Protein AF-A0A9E4B1H8-F1 (afdb_monomer_lite)

Foldseek 3Di:
DPPDPVVVVVVVVVVVVVVQVVLLVVLLVVQVVLCCVLANDDDPVVNVVSVVPPH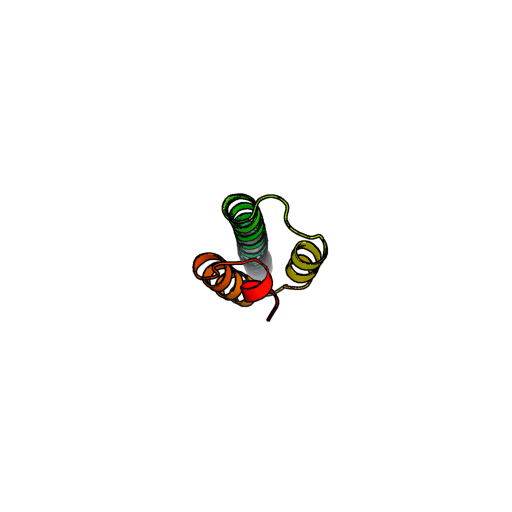NVVSVVLSVQSVPDNYPVSSVD

Secondary structure (DSSP, 8-state):
-PPPHHHHHHHHHHHHHHHHHHHHHHHHHHHHHHHHHHHSSPPHHHHHHHHH--SHHHHHHHHHHHHH-SSSHHHH-

Sequence (77 aa):
MQESPFYQRVMQRGIEQGIEQGATRATREAVLKLLQHRFGEVPESITNHMTELHHISQLEAFFEKVMNAETLDDIQQ

Structure (mmCIF, N/CA/C/O backbone):
data_AF-A0A9E4B1H8-F1
#
_entry.id   AF-A0A9E4B1H8-F1
#
loop_
_atom_site.group_PDB
_atom_site.id
_atom_site.type_symbol
_atom_site.label_atom_id
_atom_site.label_alt_id
_atom_site.label_comp_id
_atom_site.label_asym_id
_atom_site.label_entity_id
_atom_site.label_seq_id
_atom_site.pdbx_PDB_ins_code
_atom_site.Cartn_x
_atom_site.Cartn_y
_atom_site.Cartn_z
_atom_site.occupancy
_atom_site.B_iso_or_equiv
_atom_site.auth_seq_id
_atom_site.auth_comp_id
_atom_site.auth_asym_id
_atom_site.auth_atom_id
_atom_site.pdbx_PDB_model_num
ATOM 1 N N . MET A 1 1 ? 17.546 4.560 -39.190 1.00 57.03 1 MET A N 1
ATOM 2 C CA . MET A 1 1 ? 17.918 4.742 -37.773 1.00 57.03 1 MET A CA 1
ATOM 3 C C . MET A 1 1 ? 17.429 3.513 -37.024 1.00 57.03 1 MET A C 1
ATOM 5 O O . MET A 1 1 ? 16.233 3.399 -36.820 1.00 57.03 1 MET A O 1
ATOM 9 N N . GLN A 1 2 ? 18.300 2.540 -36.745 1.00 68.56 2 GLN A N 1
ATOM 10 C CA . GLN A 1 2 ? 17.962 1.484 -35.782 1.00 68.56 2 GLN A CA 1
ATOM 11 C C . GLN A 1 2 ? 18.161 2.072 -34.387 1.00 68.56 2 GLN A C 1
ATOM 13 O O . GLN A 1 2 ? 19.160 2.757 -34.159 1.00 68.56 2 GLN A O 1
ATOM 18 N N . GLU A 1 3 ? 17.210 1.858 -33.481 1.00 74.38 3 GLU A N 1
ATOM 19 C CA . GLU A 1 3 ? 17.381 2.280 -32.094 1.00 74.38 3 GLU A CA 1
ATOM 20 C C . GLU A 1 3 ? 18.597 1.574 -31.495 1.00 74.38 3 GLU A C 1
ATOM 22 O O . GLU A 1 3 ? 18.734 0.354 -31.602 1.00 74.38 3 GLU A O 1
ATOM 27 N N . SER A 1 4 ? 19.514 2.343 -30.903 1.00 89.81 4 SER A N 1
ATOM 28 C CA . SER A 1 4 ? 20.694 1.753 -30.272 1.00 89.81 4 SER A CA 1
ATOM 29 C C . SER A 1 4 ? 20.254 0.855 -29.103 1.00 89.81 4 SER A C 1
ATOM 31 O O . SER A 1 4 ? 19.334 1.230 -28.370 1.00 89.81 4 SER A O 1
ATOM 33 N N . PRO A 1 5 ? 20.919 -0.295 -28.867 1.00 90.56 5 PRO A N 1
ATOM 34 C CA . PRO A 1 5 ? 20.605 -1.203 -27.757 1.00 90.56 5 PRO A CA 1
ATOM 35 C C . PRO A 1 5 ? 20.538 -0.522 -26.380 1.00 90.56 5 PRO A C 1
ATOM 37 O O . PRO A 1 5 ? 19.859 -0.996 -25.470 1.00 90.56 5 PRO A O 1
ATOM 40 N N . PHE A 1 6 ? 21.230 0.610 -26.216 1.00 93.19 6 PHE A N 1
ATOM 41 C CA . PHE A 1 6 ? 21.144 1.436 -25.015 1.00 93.19 6 PHE A CA 1
ATOM 42 C C . PHE A 1 6 ? 19.742 2.031 -24.808 1.00 93.19 6 PHE A C 1
ATOM 44 O O . PHE A 1 6 ? 19.215 1.961 -23.699 1.00 93.19 6 PHE A O 1
ATOM 51 N N . TYR A 1 7 ? 19.119 2.566 -25.864 1.00 93.69 7 TYR A N 1
ATOM 52 C CA . TYR A 1 7 ? 17.775 3.151 -25.790 1.00 93.69 7 TYR A CA 1
ATOM 53 C C . TYR A 1 7 ? 16.734 2.106 -25.403 1.00 93.69 7 TYR A C 1
ATOM 55 O O . TYR A 1 7 ? 15.939 2.350 -24.499 1.00 93.69 7 TYR A O 1
ATOM 63 N N . GLN A 1 8 ? 16.803 0.915 -26.006 1.00 92.44 8 GLN A N 1
ATOM 64 C CA . GLN A 1 8 ? 15.913 -0.196 -25.663 1.00 92.44 8 GLN A CA 1
ATOM 65 C C . GLN A 1 8 ? 16.024 -0.566 -24.180 1.00 92.44 8 GLN A C 1
ATOM 67 O O . GLN A 1 8 ? 15.012 -0.741 -23.508 1.00 92.44 8 GLN A O 1
ATOM 72 N N . ARG A 1 9 ? 17.248 -0.612 -23.635 1.00 94.88 9 ARG A N 1
ATOM 73 C CA . ARG A 1 9 ? 17.475 -0.907 -22.214 1.00 94.88 9 ARG A CA 1
ATOM 74 C C . ARG A 1 9 ? 16.909 0.173 -21.291 1.00 94.88 9 ARG A C 1
ATOM 76 O O . ARG A 1 9 ? 16.315 -0.160 -20.271 1.00 94.88 9 ARG A O 1
ATOM 83 N N . VAL A 1 10 ? 17.109 1.450 -21.620 1.00 96.38 10 VAL A N 1
ATOM 84 C CA . VAL A 1 10 ? 16.569 2.567 -20.826 1.00 96.38 10 VAL A CA 1
ATOM 85 C C . VAL A 1 10 ? 15.042 2.550 -20.845 1.00 96.38 10 VAL A C 1
ATOM 87 O O . VAL A 1 10 ? 14.429 2.683 -19.788 1.00 96.38 10 VAL A O 1
ATOM 90 N N . MET A 1 11 ? 14.438 2.328 -22.015 1.00 96.25 11 MET A N 1
ATOM 91 C CA . MET A 1 11 ? 12.987 2.219 -22.156 1.00 96.25 11 MET A CA 1
ATOM 92 C C . MET A 1 11 ? 12.436 1.053 -21.332 1.00 96.25 11 MET A C 1
ATOM 94 O O . MET A 1 11 ? 11.529 1.250 -20.528 1.00 96.25 11 MET A O 1
ATOM 98 N N . GLN A 1 12 ? 13.032 -0.135 -21.468 1.00 96.38 12 GLN A N 1
ATOM 99 C CA . GLN A 1 12 ? 12.621 -1.327 -20.729 1.00 96.38 12 GLN A CA 1
ATOM 100 C C . GLN A 1 12 ? 12.680 -1.099 -19.212 1.00 96.38 12 GLN A C 1
ATOM 102 O O . GLN A 1 12 ? 11.706 -1.363 -18.511 1.00 96.38 12 GLN A O 1
ATOM 107 N N . ARG A 1 13 ? 13.774 -0.508 -18.716 1.00 96.62 13 ARG A N 1
ATOM 108 C CA . ARG A 1 13 ? 13.915 -0.167 -17.295 1.00 96.62 13 ARG A CA 1
ATOM 109 C C . ARG A 1 13 ? 12.864 0.844 -16.835 1.00 96.62 13 ARG A C 1
ATOM 111 O O . ARG A 1 13 ? 12.351 0.719 -15.729 1.00 96.62 13 ARG A O 1
ATOM 118 N N . GLY A 1 14 ? 12.541 1.837 -17.663 1.00 97.75 14 GLY A N 1
ATOM 119 C CA . GLY A 1 14 ? 11.496 2.816 -17.357 1.00 97.75 14 GLY A CA 1
ATOM 120 C C . GLY A 1 14 ? 10.107 2.181 -17.257 1.00 97.75 14 GLY A C 1
ATOM 121 O O . GLY A 1 14 ? 9.350 2.511 -16.346 1.00 97.75 14 GLY A O 1
ATOM 122 N N . ILE A 1 15 ? 9.794 1.236 -18.148 1.00 97.94 15 ILE A N 1
ATOM 123 C CA . ILE A 1 15 ? 8.541 0.469 -18.112 1.00 97.94 15 ILE A CA 1
ATOM 124 C C . ILE A 1 15 ? 8.469 -0.375 -16.836 1.00 97.94 15 ILE A C 1
ATOM 126 O O . ILE A 1 15 ? 7.477 -0.293 -16.116 1.00 97.94 15 ILE A O 1
ATOM 130 N N . GLU A 1 16 ? 9.521 -1.132 -16.522 1.00 97.75 16 GLU A N 1
ATOM 131 C CA . GLU A 1 16 ? 9.595 -1.961 -15.310 1.00 97.75 16 GLU A CA 1
ATOM 132 C C . GLU A 1 16 ? 9.403 -1.120 -14.042 1.00 97.75 16 GLU A C 1
ATOM 134 O O . GLU A 1 16 ? 8.534 -1.417 -13.224 1.00 97.75 16 GLU A O 1
ATOM 139 N N . GLN A 1 17 ? 10.119 0.002 -13.933 1.00 96.12 17 GLN A N 1
ATOM 140 C CA . GLN A 1 17 ? 9.966 0.937 -12.816 1.00 96.12 17 GLN A CA 1
ATOM 141 C C . GLN A 1 17 ? 8.550 1.518 -12.726 1.00 96.12 17 GLN A C 1
ATOM 143 O O . GLN A 1 17 ? 8.020 1.682 -11.627 1.00 96.12 17 GLN A O 1
ATOM 148 N N . GLY A 1 18 ? 7.931 1.843 -13.863 1.00 97.38 18 GLY A N 1
ATOM 149 C CA . GLY A 1 18 ? 6.558 2.340 -13.909 1.00 97.38 18 GLY A CA 1
ATOM 150 C C . GLY A 1 18 ? 5.545 1.302 -13.425 1.00 97.38 18 GLY A C 1
ATOM 151 O O . GLY A 1 18 ? 4.646 1.643 -12.656 1.00 97.38 18 GLY A O 1
ATOM 152 N N . ILE A 1 19 ? 5.717 0.039 -13.823 1.00 96.94 19 ILE A N 1
ATOM 153 C CA . ILE A 1 19 ? 4.876 -1.083 -13.390 1.00 96.94 19 ILE A CA 1
ATOM 154 C C . ILE A 1 19 ? 5.006 -1.296 -11.879 1.00 96.94 19 ILE A C 1
ATOM 156 O O . ILE A 1 19 ? 3.990 -1.333 -11.186 1.00 96.94 19 ILE A O 1
ATOM 160 N N . GLU A 1 20 ? 6.229 -1.365 -11.349 1.00 94.81 20 GLU A N 1
ATOM 161 C CA . GLU A 1 20 ? 6.473 -1.556 -9.912 1.00 94.81 20 GLU A CA 1
ATOM 162 C C . GLU A 1 20 ? 5.884 -0.415 -9.068 1.00 94.81 20 GLU A C 1
ATOM 164 O O . GLU A 1 20 ? 5.219 -0.649 -8.052 1.00 94.81 20 GLU A O 1
ATOM 169 N N . GLN A 1 21 ? 6.072 0.835 -9.505 1.00 94.12 21 GLN A N 1
ATOM 170 C CA . GLN A 1 21 ? 5.498 2.002 -8.832 1.00 94.12 21 GLN A CA 1
ATOM 171 C C . GLN A 1 21 ? 3.969 1.998 -8.893 1.00 94.12 21 GLN A C 1
ATOM 173 O O . GLN A 1 21 ? 3.317 2.310 -7.895 1.00 94.12 21 GLN A O 1
ATOM 178 N N . GLY A 1 22 ? 3.398 1.649 -10.048 1.00 95.94 22 GLY A N 1
ATOM 179 C CA . GLY A 1 22 ? 1.955 1.546 -10.244 1.00 95.94 22 GLY A CA 1
ATOM 180 C C . GLY A 1 22 ? 1.333 0.496 -9.328 1.00 95.94 22 GLY A C 1
ATOM 181 O O . GLY A 1 22 ? 0.385 0.806 -8.609 1.00 95.94 22 GLY A O 1
ATOM 182 N N . ALA A 1 23 ? 1.919 -0.701 -9.283 1.00 95.31 23 ALA A N 1
ATOM 183 C CA . ALA A 1 23 ? 1.473 -1.784 -8.413 1.00 95.31 23 ALA A CA 1
ATOM 184 C C . ALA A 1 23 ? 1.548 -1.378 -6.931 1.00 95.31 23 ALA A C 1
ATOM 186 O O . ALA A 1 23 ? 0.558 -1.479 -6.215 1.00 95.31 23 ALA A O 1
ATOM 187 N N . THR A 1 24 ? 2.665 -0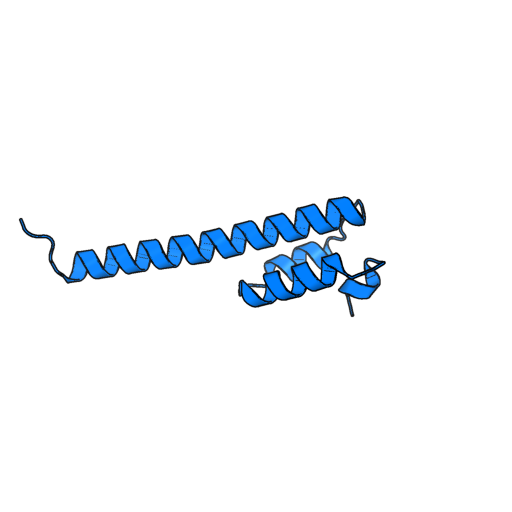.788 -6.494 1.00 94.50 24 THR A N 1
ATOM 188 C CA . THR A 1 24 ? 2.829 -0.309 -5.109 1.00 94.50 24 THR A CA 1
ATOM 189 C C . THR A 1 24 ? 1.777 0.744 -4.729 1.00 94.50 24 THR A C 1
ATOM 191 O O . THR A 1 24 ? 1.223 0.710 -3.629 1.00 94.50 24 THR A O 1
ATOM 194 N N . ARG A 1 25 ? 1.477 1.700 -5.622 1.00 94.06 25 ARG A N 1
ATOM 195 C CA . ARG A 1 25 ? 0.437 2.718 -5.381 1.00 94.06 25 ARG A CA 1
ATOM 196 C C . ARG A 1 25 ? -0.955 2.093 -5.314 1.00 94.06 25 ARG A C 1
ATOM 198 O O . ARG A 1 25 ? -1.685 2.376 -4.367 1.00 94.06 25 ARG A O 1
ATOM 205 N N . ALA A 1 26 ? -1.282 1.219 -6.264 1.00 95.06 26 ALA A N 1
ATOM 206 C CA . ALA A 1 26 ? -2.573 0.542 -6.320 1.00 95.06 26 ALA A CA 1
ATOM 207 C C . ALA A 1 26 ? -2.827 -0.313 -5.070 1.00 95.06 26 ALA A C 1
ATOM 209 O O . ALA A 1 26 ? -3.904 -0.222 -4.482 1.00 95.06 26 ALA A O 1
ATOM 210 N N . THR A 1 27 ? -1.830 -1.077 -4.610 1.00 95.00 27 THR A N 1
ATOM 211 C CA . THR A 1 27 ? -1.948 -1.881 -3.385 1.00 95.00 27 THR A CA 1
ATOM 212 C C . THR A 1 27 ? -2.174 -0.994 -2.162 1.00 95.00 27 THR A C 1
ATOM 214 O O . THR A 1 27 ? -3.071 -1.270 -1.370 1.00 95.00 27 THR A O 1
ATOM 217 N N . ARG A 1 28 ? -1.448 0.126 -2.026 1.00 93.81 28 ARG A N 1
ATOM 218 C CA . ARG A 1 28 ? -1.662 1.071 -0.913 1.00 93.81 28 ARG A CA 1
ATOM 219 C C . ARG A 1 28 ? -3.085 1.633 -0.898 1.00 93.81 28 ARG A C 1
ATOM 221 O O . ARG A 1 28 ? -3.726 1.665 0.150 1.00 93.81 28 ARG A O 1
ATOM 228 N N . GLU A 1 29 ? -3.592 2.056 -2.052 1.00 93.38 29 GLU A N 1
ATOM 229 C CA . GLU A 1 29 ? -4.969 2.546 -2.170 1.00 93.38 29 GLU A CA 1
ATOM 230 C C . GLU A 1 29 ? -6.000 1.459 -1.848 1.00 93.38 29 GLU A C 1
ATOM 232 O O . GLU A 1 29 ? -7.014 1.747 -1.211 1.00 93.38 29 GLU A O 1
ATOM 237 N N . ALA A 1 30 ? -5.751 0.216 -2.267 1.00 94.50 30 ALA A N 1
ATOM 238 C CA . ALA A 1 30 ? -6.620 -0.914 -1.961 1.00 94.50 30 ALA A CA 1
ATOM 239 C C . ALA A 1 30 ? -6.682 -1.183 -0.452 1.00 94.50 30 ALA A C 1
ATOM 241 O O . ALA A 1 30 ? -7.775 -1.361 0.083 1.00 94.50 30 ALA A O 1
ATOM 242 N N . VAL A 1 31 ? -5.541 -1.136 0.244 1.00 93.19 31 VAL A N 1
ATOM 243 C CA . VAL A 1 31 ? -5.497 -1.274 1.704 1.00 93.19 31 VAL A CA 1
ATOM 244 C C . VAL A 1 31 ? -6.262 -0.143 2.393 1.00 93.19 31 VAL A C 1
ATOM 246 O O . VAL A 1 31 ? -7.062 -0.420 3.283 1.00 93.19 31 VAL A O 1
ATOM 249 N N . LEU A 1 32 ? -6.073 1.118 1.980 1.00 91.38 32 LEU A N 1
ATOM 250 C CA . LEU A 1 32 ? -6.811 2.254 2.557 1.00 91.38 32 LEU A CA 1
ATOM 251 C C . LEU A 1 32 ? -8.321 2.080 2.411 1.00 91.38 32 LEU A C 1
ATOM 253 O O . LEU A 1 32 ? -9.063 2.242 3.377 1.00 91.38 32 LEU A O 1
ATOM 257 N N . LYS A 1 33 ? -8.772 1.719 1.206 1.00 93.81 33 LYS A N 1
ATOM 258 C CA . LYS A 1 33 ? -10.190 1.469 0.928 1.00 93.81 33 LYS A CA 1
ATOM 259 C C . LYS A 1 33 ? -10.724 0.306 1.759 1.00 93.81 33 LYS A C 1
ATOM 261 O O . LYS A 1 33 ? -11.841 0.395 2.257 1.00 93.81 33 LYS A O 1
ATOM 266 N N . LEU A 1 34 ? -9.937 -0.757 1.928 1.00 93.38 34 LEU A N 1
ATOM 267 C CA . LEU A 1 34 ? -10.308 -1.901 2.756 1.00 93.38 34 LEU A CA 1
ATOM 268 C C . LEU A 1 34 ? -10.452 -1.501 4.229 1.00 93.38 34 LEU A C 1
ATOM 270 O O . LEU A 1 34 ? -11.475 -1.805 4.837 1.00 93.38 34 LEU A O 1
ATOM 274 N N . LEU A 1 35 ? -9.470 -0.786 4.784 1.00 92.31 35 LEU A N 1
ATOM 275 C CA . LEU A 1 35 ? -9.524 -0.258 6.148 1.00 92.31 35 LEU A CA 1
ATOM 276 C C . LEU A 1 35 ? -10.763 0.614 6.351 1.00 92.31 35 LEU A C 1
ATOM 278 O O . LEU A 1 35 ? -11.513 0.404 7.301 1.00 92.31 35 LEU A O 1
ATOM 282 N N . GLN A 1 36 ? -11.012 1.537 5.421 1.00 92.25 36 GLN A N 1
ATOM 283 C CA . GLN A 1 36 ? -12.154 2.439 5.499 1.00 92.25 36 GLN A CA 1
ATOM 284 C C . GLN A 1 36 ? -13.486 1.685 5.414 1.00 92.25 36 GLN A C 1
ATOM 286 O O . GLN A 1 36 ? -14.442 2.008 6.115 1.00 92.25 36 GLN A O 1
ATOM 291 N N . HIS A 1 37 ? -13.555 0.652 4.574 1.00 94.00 37 HIS A N 1
ATOM 292 C CA . HIS A 1 37 ? -14.752 -0.167 4.428 1.00 94.00 37 HIS A CA 1
ATOM 293 C C . HIS A 1 37 ? -15.046 -1.016 5.672 1.00 94.00 37 HIS A C 1
ATOM 295 O O . HIS A 1 37 ? -16.207 -1.155 6.047 1.00 94.00 37 HIS A O 1
ATOM 301 N N . ARG A 1 38 ? -14.013 -1.584 6.307 1.00 92.12 38 ARG A N 1
ATOM 302 C CA . ARG A 1 38 ? -14.177 -2.478 7.464 1.00 92.12 38 ARG A CA 1
ATOM 303 C C . ARG A 1 38 ? -14.362 -1.729 8.780 1.00 92.12 38 ARG A C 1
ATOM 305 O O . ARG A 1 38 ? -15.155 -2.162 9.608 1.00 92.12 38 ARG A O 1
ATOM 312 N N . PHE A 1 39 ? -13.641 -0.626 8.963 1.00 90.75 39 PHE A N 1
ATOM 313 C CA . PHE A 1 39 ? -13.531 0.054 10.256 1.00 90.75 39 PHE A CA 1
ATOM 314 C C . PHE A 1 39 ? -14.056 1.494 10.253 1.00 90.75 39 PHE A C 1
ATOM 316 O O . PHE A 1 39 ? -14.118 2.115 11.310 1.00 90.75 39 PHE A O 1
ATOM 323 N N . GLY A 1 40 ? -14.476 2.029 9.101 1.00 89.25 40 GLY A N 1
ATOM 324 C CA . GLY A 1 40 ? -14.972 3.400 8.993 1.00 89.25 40 GLY A CA 1
ATOM 325 C C . GLY A 1 40 ? -13.838 4.418 8.882 1.00 89.25 40 GLY A C 1
ATOM 326 O O . GLY A 1 40 ? -13.032 4.350 7.959 1.00 89.25 40 GLY A O 1
ATOM 327 N N . GLU A 1 41 ? -13.784 5.408 9.771 1.00 87.56 41 GLU A N 1
ATOM 328 C CA . GLU A 1 41 ? -12.682 6.377 9.748 1.00 87.56 41 GLU A CA 1
ATOM 329 C C . GLU A 1 41 ? -11.350 5.703 10.096 1.00 87.56 41 GLU A C 1
ATOM 331 O O . GLU A 1 41 ? -11.206 5.054 11.131 1.00 87.56 41 GLU A O 1
ATOM 336 N N . VAL A 1 42 ? -10.364 5.863 9.210 1.00 86.62 42 VAL A N 1
ATOM 337 C CA . VAL A 1 42 ? -9.018 5.314 9.392 1.00 86.62 42 VAL A CA 1
ATOM 338 C C . VAL A 1 42 ? -8.162 6.348 10.128 1.00 86.62 42 VAL A C 1
ATOM 340 O O . VAL A 1 42 ? -8.017 7.463 9.622 1.00 86.62 42 VAL A O 1
ATOM 343 N N . PRO A 1 43 ? -7.570 6.008 11.287 1.00 87.69 43 PRO A N 1
ATOM 344 C CA . PRO A 1 43 ? -6.687 6.910 12.016 1.00 87.69 43 PRO A CA 1
ATOM 345 C C . PRO A 1 43 ? -5.489 7.371 11.183 1.00 87.69 43 PRO A C 1
ATOM 347 O O . PRO A 1 43 ? -4.887 6.584 10.448 1.00 87.69 43 PRO A O 1
ATOM 350 N N . GLU A 1 44 ? -5.078 8.624 11.385 1.00 87.25 44 GLU A N 1
ATOM 351 C CA . GLU A 1 44 ? -3.958 9.224 10.651 1.00 87.25 44 GLU A CA 1
ATOM 352 C C . GLU A 1 44 ? -2.630 8.469 10.876 1.00 87.25 44 GLU A C 1
ATOM 354 O O . GLU A 1 44 ? -1.774 8.381 9.995 1.00 87.25 44 GLU A O 1
ATOM 359 N N . SER A 1 45 ? -2.473 7.845 12.047 1.00 87.56 45 SER A N 1
ATOM 360 C CA . SER A 1 45 ? -1.317 7.000 12.365 1.00 87.56 45 SER A CA 1
ATOM 361 C C . SER A 1 45 ? -1.167 5.822 11.397 1.00 87.56 45 SER A C 1
ATOM 363 O O . SER A 1 45 ? -0.051 5.507 10.985 1.00 87.56 45 SER A O 1
ATOM 365 N N . ILE A 1 46 ? -2.277 5.206 10.980 1.00 84.56 46 ILE A N 1
ATOM 366 C CA . ILE A 1 46 ? -2.272 4.069 10.053 1.00 84.56 46 ILE A CA 1
ATOM 367 C C . ILE A 1 46 ? -1.993 4.550 8.628 1.00 84.56 46 ILE A C 1
ATOM 369 O O . ILE A 1 46 ? -1.187 3.943 7.922 1.00 84.56 46 ILE A O 1
ATOM 373 N N . THR A 1 47 ? -2.596 5.664 8.202 1.00 85.94 47 THR A N 1
ATOM 374 C CA . THR A 1 47 ? -2.299 6.252 6.885 1.00 85.94 47 THR A CA 1
ATOM 375 C C . THR A 1 47 ? -0.828 6.647 6.759 1.00 85.94 47 THR A C 1
ATOM 377 O O . THR A 1 47 ? -0.217 6.365 5.727 1.00 85.94 47 THR A O 1
ATOM 380 N N . ASN A 1 48 ? -0.238 7.219 7.814 1.00 88.19 48 ASN A N 1
ATOM 381 C CA . ASN A 1 48 ? 1.170 7.612 7.830 1.00 88.19 48 ASN A CA 1
ATOM 382 C C . ASN A 1 48 ? 2.092 6.390 7.787 1.00 88.19 48 ASN A C 1
ATOM 384 O O . ASN A 1 48 ? 3.008 6.342 6.964 1.00 88.19 48 ASN A O 1
ATOM 388 N N . HIS A 1 49 ? 1.791 5.351 8.569 1.00 86.12 49 HIS A N 1
ATOM 389 C CA . HIS A 1 49 ? 2.543 4.101 8.500 1.00 86.12 49 HIS A CA 1
ATOM 390 C C . HIS A 1 49 ? 2.542 3.515 7.079 1.00 86.12 49 HIS A C 1
ATOM 392 O O . HIS A 1 49 ? 3.576 3.117 6.551 1.00 86.12 49 HIS A O 1
ATOM 398 N N . MET A 1 50 ? 1.403 3.559 6.385 1.00 84.69 50 MET A N 1
ATOM 399 C CA . MET A 1 50 ? 1.321 3.075 5.007 1.00 84.69 50 MET A CA 1
ATOM 400 C C . MET A 1 50 ? 2.087 3.913 3.984 1.00 84.69 50 MET A C 1
ATOM 402 O O . MET A 1 50 ? 2.479 3.388 2.936 1.00 84.69 50 MET A O 1
ATOM 406 N N . THR A 1 51 ? 2.304 5.203 4.242 1.00 84.19 51 THR A N 1
ATOM 407 C CA . THR A 1 51 ? 3.182 6.024 3.396 1.00 84.19 51 THR A CA 1
ATOM 408 C C . THR A 1 51 ? 4.663 5.687 3.573 1.00 84.19 51 THR A C 1
ATOM 410 O O . THR A 1 51 ? 5.424 5.840 2.617 1.00 84.19 51 THR A O 1
ATOM 413 N N . GLU A 1 52 ? 5.056 5.162 4.735 1.00 87.56 52 GLU A N 1
ATOM 414 C CA . GLU A 1 52 ? 6.421 4.695 5.023 1.00 87.56 52 GLU A CA 1
ATOM 415 C C . GLU A 1 52 ? 6.711 3.311 4.414 1.00 87.56 52 GLU A C 1
ATOM 417 O O . GLU A 1 52 ? 7.863 2.964 4.155 1.00 87.56 52 GLU A O 1
ATOM 422 N N . LEU A 1 53 ? 5.671 2.521 4.121 1.00 86.81 53 LEU A N 1
ATOM 423 C CA . LEU A 1 53 ? 5.815 1.242 3.428 1.00 86.81 53 LEU A CA 1
ATOM 424 C C . LEU A 1 5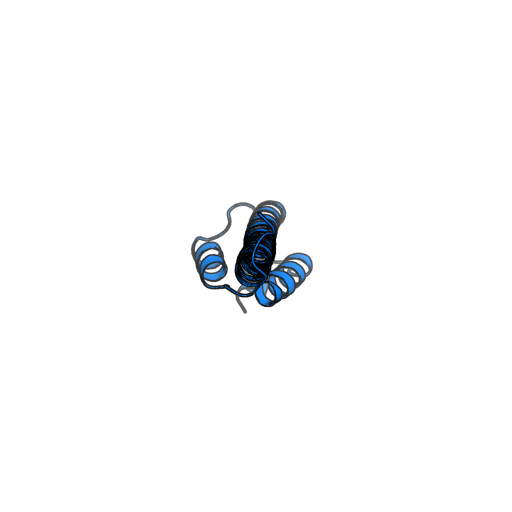3 ? 6.141 1.470 1.948 1.00 86.81 53 LEU A C 1
ATOM 426 O O . LEU A 1 53 ? 5.278 1.821 1.136 1.00 86.81 53 LEU A O 1
ATOM 430 N N . HIS A 1 54 ? 7.406 1.263 1.590 1.00 85.75 54 HIS A N 1
ATOM 431 C CA . HIS A 1 54 ? 7.908 1.463 0.228 1.00 85.75 54 HIS A CA 1
ATOM 432 C C . HIS A 1 54 ? 7.935 0.182 -0.610 1.00 85.75 54 HIS A C 1
ATOM 434 O O . HIS A 1 54 ? 7.977 0.264 -1.838 1.00 85.75 54 HIS A O 1
ATOM 440 N N . HIS A 1 55 ? 7.889 -0.989 0.027 1.00 89.19 55 HIS A N 1
ATOM 441 C CA . HIS A 1 55 ? 7.917 -2.273 -0.665 1.00 89.19 55 HIS A CA 1
ATOM 442 C C . HIS A 1 55 ? 6.510 -2.841 -0.824 1.00 89.19 55 HIS A C 1
ATOM 444 O O . HIS A 1 55 ? 5.756 -2.940 0.143 1.00 89.19 55 HIS A O 1
ATOM 450 N N . ILE A 1 56 ? 6.179 -3.276 -2.042 1.00 92.25 56 ILE A N 1
ATOM 451 C CA . ILE A 1 56 ? 4.872 -3.868 -2.344 1.00 92.25 56 ILE A CA 1
ATOM 452 C C . ILE A 1 56 ? 4.560 -5.085 -1.466 1.00 92.25 56 ILE A C 1
ATOM 454 O O . ILE A 1 56 ? 3.447 -5.193 -0.972 1.00 92.25 56 ILE A O 1
ATOM 458 N N . SER A 1 57 ? 5.554 -5.924 -1.167 1.00 92.75 57 SER A N 1
ATOM 459 C CA . SER A 1 57 ? 5.382 -7.106 -0.313 1.00 92.75 57 SER A CA 1
ATOM 460 C C . SER A 1 57 ? 4.950 -6.764 1.115 1.00 92.75 57 SER A C 1
ATOM 462 O O . SER A 1 57 ? 4.188 -7.506 1.727 1.00 92.75 57 SER A O 1
ATOM 464 N N . GLN A 1 58 ? 5.396 -5.623 1.651 1.00 92.06 58 GLN A N 1
ATOM 465 C CA . GLN A 1 58 ? 4.947 -5.142 2.959 1.00 92.06 58 GLN A CA 1
ATOM 466 C C . GLN A 1 58 ? 3.482 -4.702 2.901 1.00 92.06 58 GLN A C 1
ATOM 468 O O . GLN A 1 58 ? 2.721 -4.989 3.820 1.00 92.06 58 GLN A O 1
ATOM 473 N N . LEU A 1 59 ? 3.079 -4.042 1.810 1.00 92.81 59 LEU A N 1
ATOM 474 C CA . LEU A 1 59 ? 1.689 -3.640 1.592 1.00 92.81 59 LEU A CA 1
ATOM 475 C C . LEU A 1 59 ? 0.772 -4.852 1.379 1.00 92.81 59 LEU A C 1
ATOM 477 O O . LEU A 1 59 ? -0.348 -4.839 1.872 1.00 92.81 59 LEU A O 1
ATOM 481 N N . GLU A 1 60 ? 1.235 -5.893 0.687 1.00 93.69 60 GLU A N 1
ATOM 482 C CA . GLU A 1 60 ? 0.498 -7.150 0.490 1.00 93.69 60 GLU A CA 1
ATOM 483 C C . GLU A 1 60 ? 0.313 -7.909 1.809 1.00 93.69 60 GLU A C 1
ATOM 485 O O . GLU A 1 60 ? -0.811 -8.258 2.161 1.00 93.69 60 GLU A O 1
ATOM 490 N N . ALA A 1 61 ? 1.381 -8.082 2.594 1.00 91.81 61 ALA A N 1
ATOM 491 C CA . ALA A 1 61 ? 1.284 -8.703 3.916 1.00 91.81 61 ALA A CA 1
ATOM 492 C C . ALA A 1 61 ? 0.350 -7.910 4.844 1.00 91.81 61 ALA A C 1
ATOM 494 O O . ALA A 1 61 ? -0.450 -8.479 5.588 1.00 91.81 61 ALA A O 1
ATOM 495 N N . PHE A 1 62 ? 0.418 -6.580 4.774 1.00 91.44 62 PHE A N 1
ATOM 496 C CA . PHE A 1 62 ? -0.482 -5.725 5.528 1.00 91.44 62 PHE A CA 1
ATOM 497 C C . PHE A 1 62 ? -1.928 -5.857 5.031 1.00 91.44 62 PHE A C 1
ATOM 499 O O . PHE A 1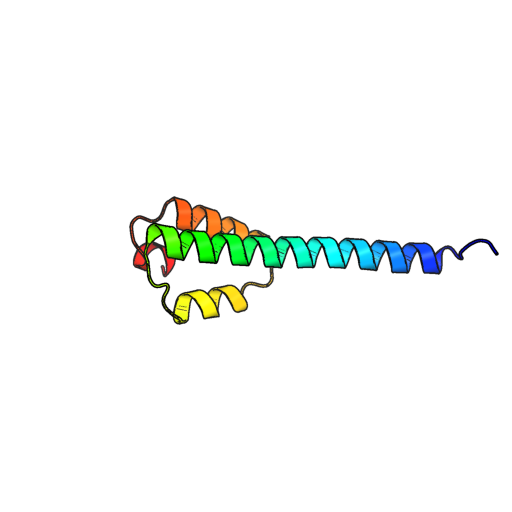 62 ? -2.829 -5.972 5.852 1.00 91.44 62 PHE A O 1
ATOM 506 N N . PHE A 1 63 ? -2.171 -5.922 3.720 1.00 92.12 63 PHE A N 1
ATOM 507 C CA . PHE A 1 63 ? -3.496 -6.180 3.148 1.00 92.12 63 PHE A CA 1
ATOM 508 C C . PHE A 1 63 ? -4.110 -7.476 3.694 1.00 92.12 63 PHE A C 1
ATOM 510 O O . PHE A 1 63 ? -5.250 -7.468 4.162 1.00 92.12 63 PHE A O 1
ATOM 517 N N . GLU A 1 64 ? -3.345 -8.570 3.710 1.00 92.69 64 GLU A N 1
ATOM 518 C CA . GLU A 1 64 ? -3.781 -9.846 4.287 1.00 92.69 64 GLU A CA 1
ATOM 519 C C . GLU A 1 64 ? -4.063 -9.733 5.790 1.00 92.69 64 GLU A C 1
ATOM 521 O O . GLU A 1 64 ? -5.066 -10.259 6.279 1.00 92.69 64 GLU A O 1
ATOM 526 N N . LYS A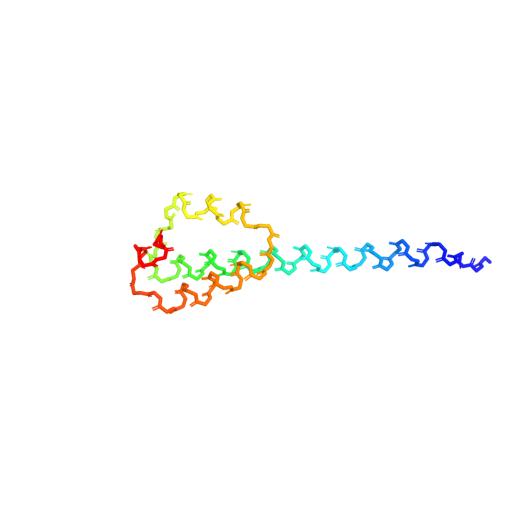 1 65 ? -3.229 -8.999 6.535 1.00 91.19 65 LYS A N 1
ATOM 527 C CA . LYS A 1 65 ? -3.469 -8.716 7.955 1.00 91.19 65 LYS A CA 1
ATOM 528 C C . LYS A 1 65 ? -4.783 -7.960 8.155 1.00 91.19 65 LYS A C 1
ATOM 530 O O . LYS A 1 65 ? -5.599 -8.365 8.980 1.00 91.19 65 LYS A O 1
ATOM 535 N N . VAL A 1 66 ? -5.029 -6.915 7.358 1.00 91.38 66 VAL A N 1
ATOM 536 C CA . VAL A 1 66 ? -6.281 -6.150 7.394 1.00 91.38 66 VAL A CA 1
ATOM 537 C C . VAL A 1 66 ? -7.473 -7.028 7.041 1.00 91.38 66 VAL A C 1
ATOM 539 O O . VAL A 1 66 ? -8.534 -6.797 7.594 1.00 91.38 66 VAL A O 1
ATOM 542 N N . MET A 1 67 ? -7.362 -8.029 6.170 1.00 90.50 67 MET A N 1
ATOM 543 C CA . MET A 1 67 ? -8.488 -8.932 5.894 1.00 90.50 67 MET A CA 1
ATOM 544 C C . MET A 1 67 ? -8.881 -9.796 7.099 1.00 90.50 67 MET A C 1
ATOM 546 O O . MET A 1 67 ? -10.066 -10.075 7.274 1.00 90.50 67 MET A O 1
ATOM 550 N N . ASN A 1 68 ? -7.906 -10.208 7.910 1.00 90.81 68 ASN A N 1
ATOM 551 C CA . ASN A 1 68 ? -8.107 -11.155 9.010 1.00 90.81 68 ASN A CA 1
ATOM 552 C C . ASN A 1 68 ? -8.307 -10.486 10.380 1.00 90.81 68 ASN A C 1
ATOM 554 O O . ASN A 1 68 ? -8.772 -11.141 11.306 1.00 90.81 68 ASN A O 1
ATOM 558 N N . ALA A 1 69 ? -7.961 -9.206 10.520 1.00 90.88 69 ALA A N 1
ATOM 559 C CA . ALA A 1 69 ? -8.134 -8.449 11.759 1.00 90.88 69 ALA A CA 1
ATOM 560 C C . ALA A 1 69 ? -9.616 -8.299 12.145 1.00 90.88 69 ALA A C 1
ATOM 562 O O . ALA A 1 69 ? -10.453 -8.083 11.270 1.00 90.88 69 ALA A O 1
ATOM 563 N N . GLU A 1 70 ? -9.964 -8.326 13.427 1.00 86.81 70 GLU A N 1
ATOM 564 C CA . GLU A 1 70 ? -11.333 -8.034 13.885 1.00 86.81 70 GLU A CA 1
ATOM 565 C C . GLU A 1 70 ? -11.493 -6.559 14.263 1.00 86.81 70 GLU A C 1
ATOM 567 O O . GLU A 1 70 ? -12.581 -5.994 14.143 1.00 86.81 70 GLU A O 1
ATOM 572 N N . THR A 1 71 ? -10.391 -5.917 14.652 1.00 85.81 71 THR A N 1
ATOM 573 C CA . THR A 1 71 ? -10.331 -4.528 15.108 1.00 85.81 71 THR A CA 1
ATOM 574 C C . THR A 1 71 ? -9.145 -3.775 14.498 1.00 85.81 71 THR A C 1
A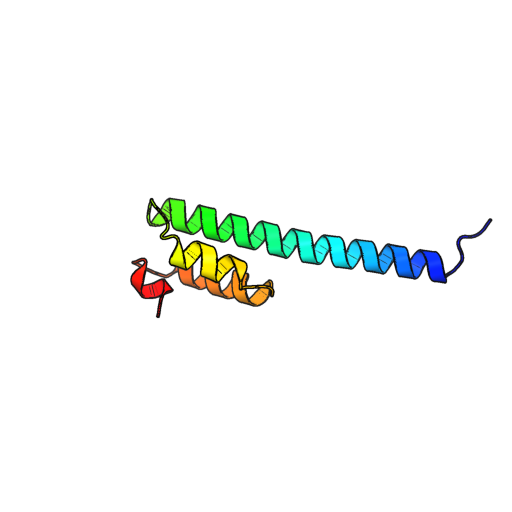TOM 576 O O . THR A 1 71 ? -8.241 -4.369 13.910 1.00 85.81 71 THR A O 1
ATOM 579 N N . LEU A 1 72 ? -9.132 -2.444 14.639 1.00 81.81 72 LEU A N 1
ATOM 580 C CA . LEU A 1 72 ? -7.976 -1.628 14.249 1.00 81.81 72 LEU A CA 1
ATOM 581 C C . LEU A 1 72 ? -6.742 -1.915 15.120 1.00 81.81 72 LEU A C 1
ATOM 583 O O . LEU A 1 72 ? -5.624 -1.867 14.609 1.00 81.81 72 LEU A O 1
ATOM 587 N N . ASP A 1 73 ? -6.934 -2.265 16.393 1.00 81.19 73 ASP A N 1
ATOM 588 C CA . ASP A 1 73 ? -5.841 -2.563 17.326 1.00 81.19 73 ASP A CA 1
ATOM 589 C C . ASP A 1 73 ? -5.053 -3.810 16.893 1.00 81.19 73 ASP A C 1
ATOM 591 O O . ASP A 1 73 ? -3.824 -3.813 16.963 1.00 81.19 73 ASP A O 1
ATOM 595 N N . ASP A 1 74 ? -5.729 -4.825 16.338 1.00 82.00 74 ASP A N 1
ATOM 596 C CA . ASP A 1 74 ? -5.084 -6.034 15.792 1.00 82.00 74 ASP A CA 1
ATOM 597 C C . ASP A 1 74 ? -4.101 -5.708 14.659 1.00 82.00 74 ASP A C 1
ATOM 599 O O . ASP A 1 74 ? -3.154 -6.448 14.390 1.00 82.00 74 ASP A O 1
ATOM 603 N N . ILE A 1 75 ? -4.324 -4.589 13.969 1.00 79.44 75 ILE A N 1
ATOM 604 C CA . ILE A 1 75 ? -3.514 -4.136 12.839 1.00 79.44 75 ILE A CA 1
ATOM 605 C C . ILE A 1 75 ? -2.288 -3.359 13.333 1.00 79.44 75 ILE A C 1
ATOM 607 O O . ILE A 1 75 ? -1.247 -3.405 12.674 1.00 79.44 75 ILE A O 1
ATOM 611 N N . GLN A 1 76 ? -2.379 -2.704 14.494 1.00 68.75 76 GLN A N 1
ATOM 612 C CA . GLN A 1 76 ? -1.316 -1.880 15.077 1.00 68.75 76 GLN A CA 1
ATOM 613 C C . GLN A 1 76 ? -0.271 -2.663 15.894 1.00 68.75 76 GLN A C 1
ATOM 615 O O . GLN A 1 76 ? 0.797 -2.108 16.153 1.00 68.75 76 GLN A O 1
ATOM 620 N N . GLN A 1 77 ? -0.553 -3.913 16.286 1.00 55.66 77 GLN A N 1
ATOM 621 C CA . GLN A 1 77 ? 0.404 -4.806 16.973 1.00 55.66 77 GLN A CA 1
ATOM 622 C C . GLN A 1 77 ? 1.404 -5.467 16.026 1.00 55.66 77 GLN A C 1
ATOM 624 O O . GLN A 1 77 ? 2.592 -5.571 16.394 1.00 55.66 77 GLN A O 1
#

Radius of gyration: 17.39 Å; chains: 1; bounding box: 36×20×55 Å

pLDDT: mean 89.54, std 7.94, range [55.66, 97.94]